Protein AF-A0A537JF56-F1 (afdb_monomer)

Structure (mmCIF, N/CA/C/O backbone):
data_AF-A0A537JF56-F1
#
_entry.id   AF-A0A537JF56-F1
#
loop_
_atom_site.group_PDB
_atom_site.id
_atom_site.type_symbol
_atom_site.label_atom_id
_atom_site.label_alt_id
_atom_site.label_comp_id
_atom_site.label_asym_id
_atom_site.label_entity_id
_atom_site.label_seq_id
_atom_site.pdbx_PDB_ins_code
_atom_site.Cartn_x
_atom_site.Cartn_y
_atom_site.Cartn_z
_atom_site.occupancy
_atom_site.B_iso_or_equiv
_atom_site.auth_seq_id
_atom_site.auth_comp_id
_atom_site.auth_asym_id
_atom_site.auth_atom_id
_atom_site.pdbx_PDB_model_num
ATOM 1 N N . MET A 1 1 ? -24.396 -13.157 -0.780 1.00 57.12 1 MET A N 1
ATOM 2 C CA . MET A 1 1 ? -23.615 -12.168 -0.008 1.00 57.12 1 MET A CA 1
ATOM 3 C C . MET A 1 1 ? -22.421 -11.775 -0.863 1.00 57.12 1 MET A C 1
ATOM 5 O O . MET A 1 1 ? -21.798 -12.678 -1.412 1.00 57.12 1 MET A O 1
ATOM 9 N N . GLY A 1 2 ? -22.178 -10.479 -1.082 1.00 81.38 2 GLY A N 1
ATOM 10 C CA . GLY A 1 2 ? -21.013 -10.022 -1.852 1.00 81.38 2 GLY A CA 1
ATOM 11 C C . GLY A 1 2 ? -19.710 -10.372 -1.130 1.00 81.38 2 GLY A C 1
ATOM 12 O O . GLY A 1 2 ? -19.702 -10.456 0.099 1.00 81.38 2 GLY A O 1
ATOM 13 N N . ARG A 1 3 ? -18.629 -10.609 -1.880 1.00 94.62 3 ARG A N 1
ATOM 14 C CA . ARG A 1 3 ? -17.296 -10.827 -1.294 1.00 94.62 3 ARG A CA 1
ATOM 15 C C . ARG A 1 3 ? -16.791 -9.531 -0.663 1.00 94.62 3 ARG A C 1
ATOM 17 O O . ARG A 1 3 ? -17.056 -8.452 -1.190 1.00 94.62 3 ARG A O 1
ATOM 24 N N . THR A 1 4 ? -16.065 -9.629 0.442 1.00 97.25 4 THR A N 1
ATOM 25 C CA . THR A 1 4 ? -15.392 -8.484 1.059 1.00 97.25 4 THR A CA 1
ATOM 26 C C . THR A 1 4 ? -13.939 -8.429 0.605 1.00 97.25 4 THR A C 1
ATOM 28 O O . THR A 1 4 ? -13.215 -9.415 0.729 1.00 97.25 4 THR A O 1
ATOM 31 N N . VAL A 1 5 ? -13.497 -7.261 0.142 1.00 97.25 5 VAL A N 1
ATOM 32 C CA . VAL A 1 5 ? -12.101 -6.997 -0.215 1.00 97.25 5 VAL A CA 1
ATOM 33 C C . VAL A 1 5 ? -11.523 -5.952 0.734 1.00 97.25 5 VAL A C 1
ATOM 35 O O . VAL A 1 5 ? -12.059 -4.855 0.873 1.00 97.25 5 VAL A O 1
ATOM 38 N N . GLY A 1 6 ? -10.429 -6.307 1.401 1.00 97.31 6 GLY A N 1
ATOM 39 C CA . GLY A 1 6 ? -9.656 -5.408 2.245 1.00 97.31 6 GLY A CA 1
ATOM 40 C C . GLY A 1 6 ? -8.604 -4.659 1.441 1.00 97.31 6 GLY A C 1
ATOM 41 O O . GLY A 1 6 ? -7.823 -5.277 0.729 1.00 97.31 6 GLY A O 1
ATOM 42 N N . LEU A 1 7 ? -8.544 -3.341 1.560 1.00 97.25 7 LEU A N 1
ATOM 43 C CA . LEU A 1 7 ? -7.547 -2.500 0.910 1.00 97.25 7 LEU A CA 1
ATOM 44 C C . LEU A 1 7 ? -6.591 -1.952 1.971 1.00 97.25 7 LEU A C 1
ATOM 46 O O . LEU A 1 7 ? -6.998 -1.200 2.858 1.00 97.25 7 LEU A O 1
ATOM 50 N N . VAL A 1 8 ? -5.318 -2.336 1.891 1.00 97.62 8 VAL A N 1
ATOM 51 C CA . VAL A 1 8 ? -4.289 -1.915 2.851 1.00 97.62 8 VAL A CA 1
ATOM 52 C C . VAL A 1 8 ? -3.381 -0.882 2.208 1.00 97.62 8 VAL A C 1
ATOM 54 O O . VAL A 1 8 ? -2.678 -1.192 1.253 1.00 97.62 8 VAL A O 1
ATOM 57 N N . THR A 1 9 ? -3.350 0.339 2.733 1.00 96.56 9 THR A N 1
ATOM 58 C CA . THR A 1 9 ? -2.426 1.388 2.272 1.00 96.56 9 THR A CA 1
ATOM 59 C C . THR A 1 9 ? -1.236 1.528 3.217 1.00 96.56 9 THR A C 1
ATOM 61 O O . THR A 1 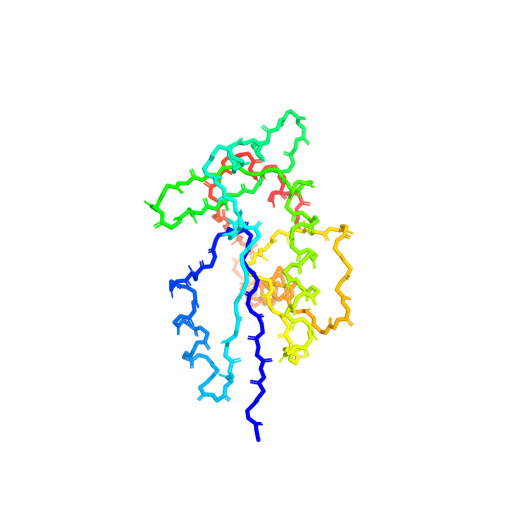9 ? -1.375 1.411 4.432 1.00 96.56 9 THR A O 1
ATOM 64 N N . ILE A 1 10 ? -0.050 1.818 2.669 1.00 96.44 10 ILE A N 1
ATOM 65 C CA . ILE A 1 10 ? 1.149 2.119 3.476 1.00 96.44 10 ILE A CA 1
ATOM 66 C C . ILE A 1 10 ? 1.076 3.493 4.159 1.00 96.44 10 ILE A C 1
ATOM 68 O O . ILE A 1 10 ? 1.912 3.813 4.997 1.00 96.44 10 ILE A O 1
ATOM 72 N N . GLY A 1 11 ? 0.104 4.316 3.755 1.00 96.50 11 GLY A N 1
ATOM 73 C CA . GLY A 1 11 ? -0.180 5.624 4.324 1.00 96.50 11 GLY A CA 1
ATOM 74 C C . GLY A 1 11 ? -1.392 5.601 5.248 1.00 96.50 11 GLY A C 1
ATOM 75 O O . GLY A 1 11 ? -1.582 4.682 6.039 1.00 96.50 11 GLY A O 1
ATOM 76 N N . GLN A 1 12 ? -2.229 6.626 5.109 1.00 97.44 12 GLN A N 1
ATOM 77 C CA . GLN A 1 12 ? -3.512 6.741 5.799 1.00 97.44 12 GLN A CA 1
ATOM 78 C C . GLN A 1 12 ? -4.650 6.324 4.862 1.00 97.44 12 GLN A C 1
ATOM 80 O O . GLN A 1 12 ? -4.602 6.620 3.666 1.00 97.44 12 GLN A O 1
ATOM 85 N N . SER A 1 13 ? -5.664 5.658 5.403 1.00 95.75 13 SER A N 1
ATOM 86 C CA . SER A 1 13 ? -6.962 5.426 4.774 1.00 95.75 13 SER A CA 1
ATOM 87 C C . SER A 1 13 ? -7.961 6.530 5.179 1.00 95.75 13 SER A C 1
ATOM 89 O O . SER A 1 13 ? -7.730 7.207 6.177 1.00 95.75 13 SER A O 1
ATOM 91 N N . PRO A 1 14 ? -9.050 6.781 4.435 1.00 92.75 14 PRO A N 1
ATOM 92 C CA . PRO A 1 14 ? -9.256 6.332 3.065 1.00 92.75 14 PRO A CA 1
ATOM 93 C C . PRO A 1 14 ? -8.237 6.966 2.101 1.00 92.75 14 PRO A C 1
ATOM 95 O O . PRO A 1 14 ? -7.690 8.038 2.365 1.00 92.75 14 PRO A O 1
ATOM 98 N N . ARG A 1 15 ? -8.010 6.308 0.958 1.00 90.12 15 ARG A N 1
ATOM 99 C CA . ARG A 1 15 ? -7.337 6.863 -0.230 1.00 90.12 15 ARG A CA 1
ATOM 100 C C . ARG A 1 15 ? -8.352 7.003 -1.371 1.00 90.12 15 ARG A C 1
ATOM 102 O O . ARG A 1 15 ? -8.431 6.084 -2.184 1.00 90.12 15 ARG A O 1
ATOM 109 N N . PRO A 1 16 ? -9.161 8.085 -1.403 1.00 89.50 16 PRO A N 1
ATOM 110 C CA . PRO A 1 16 ? -10.253 8.249 -2.372 1.00 89.50 16 PRO A CA 1
ATOM 111 C C . PRO A 1 16 ? -9.805 8.017 -3.814 1.00 89.50 16 PRO A C 1
ATOM 113 O O . PRO A 1 16 ? -10.432 7.247 -4.530 1.00 89.50 16 PRO A O 1
ATOM 116 N N . ASP A 1 17 ? -8.624 8.544 -4.154 1.00 87.81 17 ASP A N 1
ATOM 117 C CA . ASP A 1 17 ? -7.972 8.410 -5.460 1.00 87.81 17 ASP A CA 1
ATOM 118 C C . ASP A 1 17 ? -7.762 6.963 -5.926 1.00 87.81 17 ASP A C 1
ATOM 120 O O . ASP A 1 17 ? -7.631 6.719 -7.118 1.00 87.81 17 ASP A O 1
ATOM 124 N N . LEU A 1 18 ? -7.694 6.007 -4.999 1.00 89.62 18 LEU A N 1
ATOM 125 C CA . LEU A 1 18 ? -7.560 4.588 -5.318 1.00 89.62 18 LEU A CA 1
ATOM 126 C C . LEU A 1 18 ? -8.870 3.830 -5.111 1.00 89.62 18 LEU A C 1
ATOM 128 O O . LEU A 1 18 ? -9.162 2.919 -5.875 1.00 89.62 18 LEU A O 1
ATOM 132 N N . ILE A 1 19 ? -9.643 4.168 -4.077 1.00 91.00 19 ILE A N 1
ATOM 133 C CA . ILE A 1 19 ? -10.881 3.451 -3.741 1.00 91.00 19 ILE A CA 1
ATOM 134 C C . ILE A 1 19 ? -11.883 3.542 -4.885 1.00 91.00 19 ILE A C 1
ATOM 136 O O . ILE A 1 19 ? -12.455 2.518 -5.239 1.00 91.00 19 ILE A O 1
ATOM 140 N N . GLU A 1 20 ? -12.054 4.728 -5.472 1.00 93.31 20 GLU A N 1
ATOM 141 C CA . GLU A 1 20 ? -13.010 4.962 -6.561 1.00 93.31 20 GLU A CA 1
ATOM 142 C C . GLU A 1 20 ? -12.745 4.012 -7.746 1.00 93.31 20 GLU A C 1
ATOM 144 O O . GLU A 1 20 ? -13.665 3.388 -8.272 1.00 93.31 20 GLU A O 1
ATOM 149 N N . GLU A 1 21 ? -11.474 3.785 -8.093 1.00 94.31 21 GLU A N 1
ATOM 150 C CA . GLU A 1 21 ? -11.071 2.828 -9.133 1.00 94.31 21 GLU A CA 1
ATOM 151 C C . GLU A 1 21 ? -11.425 1.374 -8.766 1.00 94.31 21 GLU A C 1
ATOM 153 O O . GLU A 1 21 ? -11.876 0.599 -9.613 1.00 94.31 21 GLU A O 1
ATOM 158 N N . TYR A 1 22 ? -11.264 0.982 -7.496 1.00 94.19 22 TYR A N 1
ATOM 159 C CA . TYR A 1 22 ? -11.643 -0.361 -7.038 1.00 94.19 22 TYR A CA 1
ATOM 160 C C . TYR A 1 22 ? -13.159 -0.555 -6.961 1.00 94.19 22 TYR A C 1
ATOM 162 O O . TYR A 1 22 ? -13.630 -1.659 -7.230 1.00 94.19 22 TYR A O 1
ATOM 170 N N . GLU A 1 23 ? -13.925 0.481 -6.617 1.00 94.56 23 GLU A N 1
ATOM 171 C CA . GLU A 1 23 ? -15.392 0.437 -6.630 1.00 94.56 23 GLU A CA 1
ATOM 172 C C . GLU A 1 23 ? -15.917 0.208 -8.051 1.00 94.56 23 GLU A C 1
ATOM 174 O O . GLU A 1 23 ? -16.781 -0.646 -8.260 1.00 94.56 23 GLU A O 1
ATOM 179 N N . LEU A 1 24 ? -15.333 0.901 -9.036 1.00 95.19 24 LEU A N 1
ATOM 180 C CA . LEU A 1 24 ? -15.645 0.714 -10.454 1.00 95.19 24 LEU A CA 1
ATOM 181 C C . LEU A 1 24 ? -15.249 -0.680 -10.956 1.00 95.19 24 LEU A C 1
ATOM 183 O O . LEU A 1 24 ? -16.012 -1.318 -11.684 1.00 95.19 24 LEU A O 1
ATOM 187 N N . ALA A 1 25 ? -14.072 -1.173 -10.564 1.00 94.25 25 ALA A N 1
ATOM 188 C CA . ALA A 1 25 ? -13.577 -2.481 -10.987 1.00 94.25 25 ALA A CA 1
ATOM 189 C C . ALA A 1 25 ? -14.307 -3.661 -10.315 1.00 94.25 25 ALA A C 1
ATOM 191 O O . ALA A 1 25 ? -14.328 -4.764 -10.866 1.00 94.25 25 ALA A O 1
ATOM 192 N N . LEU A 1 26 ? -14.894 -3.458 -9.129 1.00 93.88 26 LEU A N 1
ATOM 193 C CA . LEU A 1 26 ? -15.505 -4.506 -8.303 1.00 93.88 26 LEU A CA 1
ATOM 194 C C . LEU A 1 26 ? -16.938 -4.136 -7.848 1.00 93.88 26 LEU A C 1
ATOM 196 O O . LEU A 1 26 ? -17.209 -4.140 -6.644 1.00 93.88 26 LEU A O 1
ATOM 200 N N . PRO A 1 27 ? -17.903 -3.916 -8.766 1.00 91.25 27 PRO A N 1
ATOM 201 C CA . PRO A 1 27 ? -19.217 -3.307 -8.478 1.00 91.25 27 PRO A CA 1
ATOM 202 C C . PRO A 1 27 ? -20.183 -4.140 -7.603 1.00 91.25 27 PRO A C 1
ATOM 204 O O . PRO A 1 27 ? -21.348 -3.788 -7.438 1.00 91.25 27 PRO A O 1
ATOM 207 N N . GLY A 1 28 ? -19.732 -5.256 -7.028 1.00 91.56 28 GLY A N 1
ATOM 208 C CA . GLY A 1 28 ? -20.494 -6.081 -6.083 1.00 91.56 28 GLY A CA 1
ATOM 209 C C . GLY A 1 28 ? -19.689 -6.527 -4.861 1.00 91.56 28 GLY A C 1
ATOM 210 O O . GLY A 1 28 ? -20.172 -7.350 -4.076 1.00 91.56 28 GLY A O 1
ATOM 211 N N . ALA A 1 29 ? -18.458 -6.032 -4.712 1.00 95.38 29 ALA A N 1
ATOM 212 C CA . ALA A 1 29 ? -17.625 -6.305 -3.554 1.00 95.38 29 ALA A CA 1
ATOM 213 C C . ALA A 1 29 ? -17.857 -5.249 -2.470 1.00 95.38 29 ALA A C 1
ATOM 215 O O . ALA A 1 29 ? -17.981 -4.059 -2.749 1.00 95.38 29 ALA A O 1
ATOM 216 N N . ARG A 1 30 ? -17.864 -5.678 -1.208 1.00 96.19 30 ARG A N 1
ATOM 217 C CA . ARG A 1 30 ? -17.788 -4.754 -0.076 1.00 96.19 30 ARG A CA 1
ATOM 218 C C . ARG A 1 30 ? -16.326 -4.386 0.140 1.00 96.19 30 ARG A C 1
ATOM 220 O O . ARG A 1 30 ? -15.528 -5.264 0.463 1.00 96.19 30 ARG A O 1
ATOM 227 N N . LEU A 1 31 ? -15.979 -3.114 -0.004 1.00 95.69 31 LEU A N 1
ATOM 228 C CA . LEU A 1 31 ? -14.618 -2.646 0.247 1.00 95.69 31 LEU A CA 1
ATOM 229 C C . LEU A 1 31 ? -14.467 -2.216 1.709 1.00 95.69 31 LEU A C 1
ATOM 231 O O . LEU A 1 31 ? -15.269 -1.445 2.233 1.00 95.69 31 LEU A O 1
ATOM 235 N N . VAL A 1 32 ? -13.433 -2.723 2.374 1.00 96.31 32 VAL A N 1
ATOM 236 C CA . VAL A 1 32 ? -12.995 -2.280 3.708 1.00 96.31 32 VAL A CA 1
ATOM 237 C C . VAL A 1 32 ? -11.542 -1.852 3.637 1.00 96.31 32 VAL A C 1
ATOM 239 O O . VAL A 1 32 ? -10.811 -2.306 2.763 1.00 96.31 32 VAL A O 1
ATOM 242 N N . GLN A 1 33 ? -11.110 -0.956 4.519 1.00 96.25 33 GLN A N 1
ATOM 243 C CA . GLN A 1 33 ? -9.816 -0.299 4.370 1.00 96.25 33 GLN A CA 1
ATOM 244 C C . GLN A 1 33 ? -9.086 -0.180 5.698 1.00 96.25 33 GLN A C 1
ATOM 246 O O . GLN A 1 33 ? -9.718 -0.034 6.742 1.00 96.25 33 GLN A O 1
ATOM 251 N N . ALA A 1 34 ? -7.759 -0.211 5.632 1.00 97.75 34 ALA A N 1
ATOM 252 C CA . ALA A 1 34 ? -6.887 0.137 6.742 1.00 97.75 34 ALA A CA 1
ATOM 253 C C . ALA A 1 34 ? -5.589 0.758 6.214 1.00 97.75 34 ALA A C 1
ATOM 255 O O . ALA A 1 34 ? -5.017 0.302 5.220 1.00 97.75 34 ALA A O 1
ATOM 256 N N . GLY A 1 35 ? -5.125 1.811 6.873 1.00 97.88 35 GLY A N 1
ATOM 257 C CA . GLY A 1 35 ? -3.859 2.471 6.600 1.00 97.88 35 GLY A CA 1
ATOM 258 C C . GLY A 1 35 ? -2.850 2.224 7.708 1.00 97.88 35 GLY A C 1
ATOM 259 O O . GLY A 1 35 ? -3.172 2.331 8.889 1.00 97.88 35 GLY A O 1
ATOM 260 N N . ALA A 1 36 ? -1.605 1.955 7.324 1.00 98.31 36 ALA A N 1
ATOM 261 C CA . ALA A 1 36 ? -0.500 1.739 8.256 1.00 98.31 36 ALA A CA 1
ATOM 262 C C . ALA A 1 36 ? -0.215 2.948 9.176 1.00 98.31 36 ALA A C 1
ATOM 264 O O . ALA A 1 36 ? 0.483 2.795 10.178 1.00 98.31 36 ALA A O 1
ATOM 265 N N . LEU A 1 37 ? -0.725 4.138 8.831 1.00 98.44 37 LEU A N 1
ATOM 266 C CA . LEU A 1 37 ? -0.550 5.390 9.575 1.00 98.44 37 LEU A CA 1
ATOM 267 C C . LEU A 1 37 ? -1.863 5.941 10.167 1.00 98.44 37 LEU A C 1
ATOM 269 O O . LEU A 1 37 ? -1.904 7.108 10.558 1.00 98.44 37 LEU A O 1
ATOM 273 N N . ASP A 1 38 ? -2.954 5.169 10.159 1.00 97.94 38 ASP A N 1
ATOM 274 C CA . ASP A 1 38 ? -4.281 5.666 10.562 1.00 97.94 38 ASP A CA 1
ATOM 275 C C . ASP A 1 38 ? -4.376 6.061 12.035 1.00 97.94 38 ASP A C 1
ATOM 277 O O . ASP A 1 38 ? -5.145 6.961 12.375 1.00 97.94 38 ASP A O 1
ATOM 281 N N . ASP A 1 39 ? -3.602 5.394 12.886 1.00 97.25 39 ASP A N 1
ATOM 282 C CA . ASP A 1 39 ? -3.586 5.554 14.337 1.00 97.25 39 ASP A CA 1
ATOM 283 C C . ASP A 1 39 ? -2.510 6.530 14.832 1.00 97.25 39 ASP A C 1
ATOM 285 O O . ASP A 1 39 ? -2.347 6.694 16.039 1.00 97.25 39 ASP A O 1
ATOM 289 N N . LEU A 1 40 ? -1.783 7.186 13.922 1.00 98.00 40 LEU A N 1
ATOM 290 C CA . LEU A 1 40 ? -0.635 8.017 14.268 1.00 98.00 40 LEU A CA 1
ATOM 291 C C . LEU A 1 40 ? -0.910 9.509 14.184 1.00 98.00 40 LEU A C 1
ATOM 293 O O . LEU A 1 40 ? -1.502 10.023 13.230 1.00 98.00 40 LEU A O 1
ATOM 297 N N . SER A 1 41 ? -0.353 10.217 15.158 1.00 96.75 41 SER A N 1
ATOM 298 C CA . SER A 1 41 ? -0.143 11.652 15.091 1.00 96.75 41 SER A CA 1
ATOM 299 C C . SER A 1 41 ? 0.933 12.011 14.068 1.00 96.75 41 SER A C 1
ATOM 301 O O . SER A 1 41 ? 1.772 11.210 13.653 1.00 96.75 41 SER A O 1
ATOM 303 N N . GLU A 1 42 ? 0.951 13.282 13.690 1.00 94.69 42 GLU A N 1
ATOM 304 C CA . GLU A 1 42 ? 1.951 13.825 12.781 1.00 94.69 42 GLU A CA 1
ATOM 305 C C . GLU A 1 42 ? 3.392 13.646 13.289 1.00 94.69 42 GLU A C 1
ATOM 307 O O . GLU A 1 42 ? 4.272 13.274 12.514 1.00 94.69 42 GLU A O 1
ATOM 312 N N . ALA A 1 43 ? 3.629 13.860 14.586 1.00 96.69 43 ALA A N 1
ATOM 313 C CA . ALA A 1 43 ? 4.948 13.686 15.188 1.00 96.69 43 ALA A CA 1
ATOM 314 C C . ALA A 1 43 ? 5.410 12.220 15.139 1.00 96.69 43 ALA A C 1
ATOM 316 O O . ALA A 1 43 ? 6.571 11.948 14.832 1.00 96.69 43 ALA A O 1
ATOM 317 N N . GLU A 1 44 ? 4.499 11.273 15.376 1.00 98.19 44 GLU A N 1
ATOM 318 C CA . GLU A 1 44 ? 4.796 9.841 15.279 1.00 98.19 44 GLU A CA 1
ATOM 319 C C . GLU A 1 44 ? 5.096 9.418 13.842 1.00 98.19 44 GLU A C 1
ATOM 321 O O . GLU A 1 44 ? 6.011 8.630 13.631 1.00 98.19 44 GLU A O 1
ATOM 326 N N . ILE A 1 45 ? 4.387 9.971 12.851 1.00 98.19 45 ILE A N 1
ATOM 327 C CA . ILE A 1 45 ? 4.672 9.727 11.429 1.00 98.19 45 ILE A CA 1
ATOM 328 C C . ILE A 1 45 ? 6.068 10.237 11.060 1.00 98.19 45 ILE A C 1
ATOM 330 O O . ILE A 1 45 ? 6.817 9.531 10.386 1.00 98.19 45 ILE A O 1
ATOM 334 N N . LEU A 1 46 ? 6.441 11.441 11.509 1.00 96.00 46 LEU A N 1
ATOM 335 C CA . LEU A 1 46 ? 7.771 12.005 11.254 1.00 96.00 46 LEU A CA 1
ATOM 336 C C . LEU A 1 46 ? 8.887 11.159 11.879 1.00 96.00 46 LEU A C 1
ATOM 338 O O . LEU A 1 46 ? 9.966 11.046 11.300 1.00 96.00 46 LEU A O 1
ATOM 342 N N . ALA A 1 47 ? 8.620 10.506 13.011 1.00 97.62 47 ALA A N 1
ATOM 343 C CA . ALA A 1 47 ? 9.559 9.579 13.635 1.00 97.62 47 ALA A CA 1
ATOM 344 C C . ALA A 1 47 ? 9.790 8.288 12.819 1.00 97.62 47 ALA A C 1
ATOM 346 O O . ALA A 1 47 ? 10.736 7.558 13.103 1.00 97.62 47 ALA A O 1
ATOM 347 N N . LEU A 1 48 ? 8.971 8.006 11.795 1.00 98.06 48 LEU A N 1
ATOM 348 C CA . LEU A 1 48 ? 9.149 6.861 10.887 1.00 98.06 48 LEU A CA 1
ATOM 349 C C . LEU A 1 48 ? 10.041 7.179 9.676 1.00 98.06 48 LEU A C 1
ATOM 351 O O . LEU A 1 48 ? 10.156 6.349 8.766 1.00 98.06 48 LEU A O 1
ATOM 355 N N . ALA A 1 49 ? 10.638 8.373 9.632 1.00 97.06 49 ALA A N 1
ATOM 356 C CA . ALA A 1 49 ? 11.503 8.800 8.542 1.00 97.06 49 ALA A CA 1
ATOM 357 C C . ALA A 1 49 ? 12.694 7.837 8.327 1.00 97.06 49 ALA A C 1
ATOM 359 O O . ALA A 1 49 ? 13.213 7.251 9.283 1.00 97.06 49 ALA A O 1
ATOM 360 N N . PRO A 1 50 ? 13.148 7.657 7.074 1.00 96.69 50 PRO A N 1
ATOM 361 C CA . PRO A 1 50 ? 14.309 6.828 6.771 1.00 96.69 50 PRO A CA 1
ATOM 362 C C . PRO A 1 50 ? 15.601 7.443 7.323 1.00 96.69 50 PRO A C 1
ATOM 364 O O . PRO A 1 50 ? 15.823 8.650 7.239 1.00 96.69 50 PRO A O 1
ATOM 367 N N . GLY A 1 51 ? 16.465 6.585 7.856 1.00 95.19 51 GLY A N 1
ATOM 368 C CA . GLY A 1 51 ? 17.864 6.856 8.153 1.00 95.19 51 GLY A CA 1
ATOM 369 C C . GLY A 1 51 ? 18.789 6.327 7.051 1.00 95.19 51 GLY A C 1
ATOM 370 O O . GLY A 1 51 ? 18.361 5.936 5.963 1.00 95.19 51 GLY A O 1
ATOM 371 N N . ALA A 1 52 ? 20.093 6.332 7.327 1.00 92.00 52 ALA A N 1
ATOM 372 C CA . ALA A 1 52 ? 21.096 5.847 6.384 1.00 92.00 52 ALA A CA 1
ATOM 373 C C . ALA A 1 52 ? 20.957 4.333 6.139 1.00 92.00 52 ALA A C 1
ATOM 375 O O . ALA A 1 52 ? 20.920 3.550 7.085 1.00 92.00 52 ALA A O 1
ATOM 376 N N . GLY A 1 53 ? 20.929 3.936 4.864 1.00 89.62 53 GLY A N 1
ATOM 377 C CA . GLY A 1 53 ? 20.826 2.532 4.444 1.00 89.62 53 GLY A CA 1
ATOM 378 C C . GLY A 1 53 ? 19.399 1.984 4.380 1.00 89.62 53 GLY A C 1
ATOM 379 O O . GLY A 1 53 ? 19.218 0.813 4.061 1.00 89.62 53 GLY A O 1
ATOM 380 N N . ASP A 1 54 ? 18.393 2.811 4.658 1.00 93.38 54 ASP A N 1
ATOM 381 C CA . ASP A 1 54 ? 17.010 2.362 4.654 1.00 93.38 54 ASP A CA 1
ATOM 382 C C . ASP A 1 54 ? 16.353 2.363 3.285 1.00 93.38 54 ASP A C 1
ATOM 384 O O . ASP A 1 54 ? 16.503 3.284 2.482 1.00 93.38 54 ASP A O 1
ATOM 388 N N . ASP A 1 55 ? 15.498 1.365 3.090 1.00 91.88 55 ASP A N 1
ATOM 389 C CA . ASP A 1 55 ? 14.543 1.332 1.997 1.00 91.88 55 ASP A CA 1
ATOM 390 C C . ASP A 1 55 ? 13.487 2.435 2.165 1.00 91.88 55 ASP A C 1
ATOM 392 O O . ASP A 1 55 ? 12.604 2.351 3.031 1.00 91.88 55 ASP A O 1
ATOM 396 N N . VAL A 1 56 ? 13.564 3.449 1.301 1.00 93.88 56 VAL A N 1
ATOM 397 C CA . VAL A 1 56 ? 12.651 4.596 1.295 1.00 93.88 56 VAL A CA 1
ATOM 398 C C . VAL A 1 56 ? 11.337 4.246 0.599 1.00 93.88 56 VAL A C 1
ATOM 400 O O . VAL A 1 56 ? 11.301 3.840 -0.567 1.00 93.88 56 VAL A O 1
ATOM 403 N N . LEU A 1 57 ? 10.234 4.470 1.305 1.00 94.75 57 LEU A N 1
ATOM 404 C CA . LEU A 1 57 ? 8.879 4.466 0.771 1.00 94.75 57 LEU A CA 1
ATOM 405 C C . LEU A 1 57 ? 8.300 5.874 0.863 1.00 94.75 57 LEU A C 1
ATOM 407 O O . LEU A 1 57 ? 8.570 6.602 1.815 1.00 94.75 57 LEU A O 1
ATOM 411 N N . VAL A 1 58 ? 7.488 6.246 -0.121 1.00 94.38 58 VAL A N 1
ATOM 412 C CA . VAL A 1 58 ? 6.834 7.554 -0.164 1.00 94.38 58 VAL A CA 1
ATOM 413 C C . VAL A 1 58 ? 5.333 7.365 -0.085 1.00 94.38 58 VAL A C 1
ATOM 415 O O . VAL A 1 58 ? 4.768 6.486 -0.738 1.00 94.38 58 VAL A O 1
ATOM 418 N N . SER A 1 59 ? 4.688 8.184 0.737 1.00 93.56 59 SER A N 1
ATOM 419 C CA . SER A 1 59 ? 3.237 8.230 0.844 1.00 93.56 59 SER A CA 1
ATOM 420 C C . SER A 1 59 ? 2.753 9.670 0.94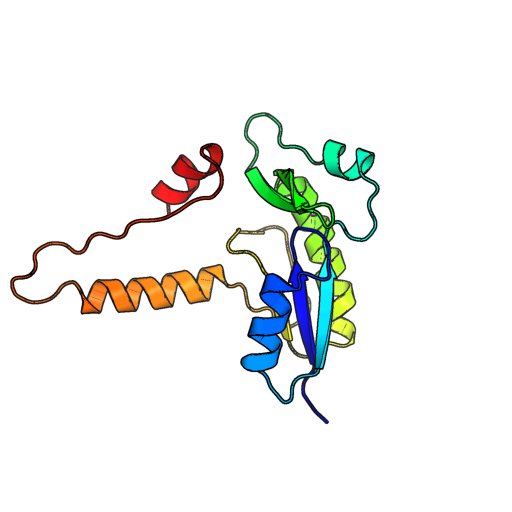8 1.00 93.56 59 SER A C 1
ATOM 422 O O . SER A 1 59 ? 3.482 10.569 1.356 1.00 93.56 59 SER A O 1
ATOM 424 N N . ARG A 1 60 ? 1.481 9.876 0.620 1.00 92.81 60 ARG A N 1
ATOM 425 C CA . ARG A 1 60 ? 0.771 11.142 0.786 1.00 92.81 60 ARG A CA 1
ATOM 426 C C . ARG A 1 60 ? -0.180 11.035 1.976 1.00 92.81 60 ARG A C 1
ATOM 428 O O . ARG A 1 60 ? -0.952 10.077 2.051 1.00 92.81 60 ARG A O 1
ATOM 435 N N . LEU A 1 61 ? -0.093 11.977 2.911 1.00 94.12 61 LEU A N 1
ATOM 436 C CA . LEU A 1 61 ? -1.000 12.086 4.057 1.00 94.12 61 LEU A 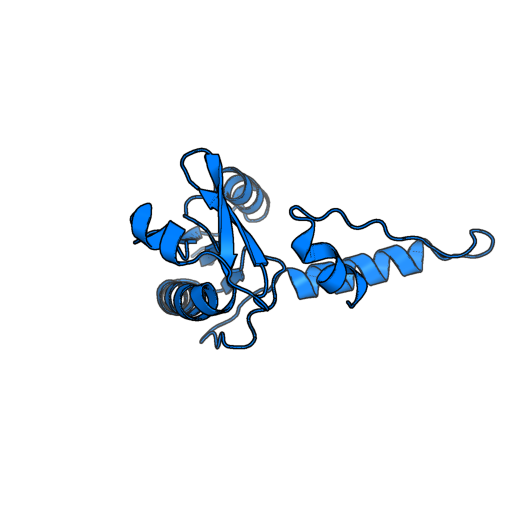CA 1
ATOM 437 C C . LEU A 1 61 ? -2.367 12.629 3.628 1.00 94.12 61 LEU A C 1
ATOM 439 O O . LEU A 1 61 ? -2.497 13.209 2.549 1.00 94.12 61 LEU A O 1
ATOM 443 N N . ARG A 1 62 ? -3.375 12.528 4.505 1.00 91.75 62 ARG A N 1
ATOM 444 C CA . ARG A 1 62 ? -4.705 13.133 4.274 1.00 91.75 62 ARG A CA 1
ATOM 445 C C . ARG A 1 62 ? -4.637 14.650 4.055 1.00 91.75 62 ARG A C 1
ATOM 447 O O . ARG A 1 62 ? -5.465 15.204 3.345 1.00 91.75 62 ARG A O 1
ATOM 454 N N . THR A 1 63 ? -3.626 15.311 4.619 1.00 91.62 63 THR A N 1
ATOM 455 C CA . THR A 1 63 ? -3.357 16.745 4.420 1.00 91.62 63 THR A CA 1
ATOM 456 C C . THR A 1 63 ? -2.807 17.076 3.029 1.00 91.62 63 THR A C 1
ATOM 458 O O . THR A 1 63 ? -2.585 18.242 2.722 1.00 91.62 63 THR A O 1
ATOM 461 N N . GLY A 1 64 ? -2.527 16.069 2.196 1.00 90.69 64 GLY A N 1
ATOM 462 C CA . GLY A 1 64 ? -1.872 16.221 0.898 1.00 90.69 64 GLY A CA 1
ATOM 463 C C . GLY A 1 64 ? -0.347 16.294 0.978 1.00 90.69 64 GLY A C 1
ATOM 464 O O . GLY A 1 64 ? 0.315 16.177 -0.051 1.00 90.69 64 GLY A O 1
ATOM 465 N N . ARG A 1 65 ? 0.229 16.428 2.180 1.00 92.88 65 ARG A N 1
ATOM 466 C CA . ARG A 1 65 ? 1.681 16.462 2.361 1.00 92.88 65 ARG A CA 1
ATOM 467 C C . ARG A 1 65 ? 2.304 15.099 2.074 1.00 92.88 65 ARG A C 1
ATOM 469 O O . ARG A 1 65 ? 1.819 14.068 2.543 1.00 92.88 65 ARG A O 1
ATOM 476 N N . GLU A 1 66 ? 3.412 15.118 1.349 1.00 94.38 66 GLU A N 1
ATOM 477 C CA . GLU A 1 66 ? 4.249 13.947 1.129 1.00 94.38 66 GLU A CA 1
ATOM 478 C C . GLU A 1 66 ? 5.113 13.634 2.360 1.00 94.38 66 GLU A C 1
ATOM 480 O O . GLU A 1 66 ? 5.637 14.531 3.022 1.00 94.38 66 GLU A O 1
ATOM 485 N N . VAL A 1 67 ? 5.257 12.348 2.673 1.00 95.88 67 VAL A N 1
ATOM 486 C CA . VAL A 1 67 ? 6.150 11.841 3.716 1.00 95.88 67 VAL A CA 1
ATOM 487 C C . VAL A 1 67 ? 6.990 10.690 3.189 1.00 95.88 67 VAL A C 1
ATOM 489 O O . VAL A 1 67 ? 6.527 9.860 2.403 1.00 95.88 67 VAL A O 1
ATOM 492 N N . ARG A 1 68 ? 8.228 10.628 3.678 1.00 96.62 68 ARG A N 1
ATOM 493 C CA . ARG A 1 68 ? 9.176 9.546 3.418 1.00 96.62 68 ARG A CA 1
ATOM 494 C C . ARG A 1 68 ? 9.231 8.657 4.650 1.00 96.62 68 ARG A C 1
ATOM 496 O O . ARG A 1 68 ? 9.333 9.159 5.765 1.00 96.62 68 ARG A O 1
ATOM 503 N N . LEU A 1 69 ? 9.146 7.353 4.445 1.00 97.19 69 LEU A N 1
ATOM 504 C CA . LEU A 1 69 ? 8.961 6.353 5.490 1.00 97.19 69 LEU A CA 1
ATOM 505 C C . LEU A 1 69 ? 9.962 5.224 5.278 1.00 97.19 69 LEU A C 1
ATOM 507 O O . LEU A 1 69 ? 10.162 4.772 4.149 1.00 97.19 69 LEU A O 1
ATOM 511 N N . ALA A 1 70 ? 10.569 4.738 6.353 1.00 96.62 70 ALA A N 1
ATOM 512 C CA . ALA A 1 70 ? 11.440 3.576 6.267 1.00 96.62 70 ALA A CA 1
ATOM 513 C C . ALA A 1 70 ? 10.620 2.278 6.239 1.00 96.62 70 ALA A C 1
ATOM 515 O O . ALA A 1 70 ? 9.760 2.063 7.100 1.00 96.62 70 ALA A O 1
ATOM 516 N N . ARG A 1 71 ? 10.925 1.363 5.309 1.00 96.06 71 ARG A N 1
ATOM 517 C CA . ARG A 1 71 ? 10.223 0.068 5.190 1.00 96.06 71 ARG A CA 1
ATOM 518 C C . ARG A 1 71 ? 10.134 -0.693 6.514 1.00 96.06 71 ARG A C 1
ATOM 520 O O . ARG A 1 71 ? 9.049 -1.156 6.859 1.00 96.06 71 ARG A O 1
ATOM 527 N N . ARG A 1 72 ? 11.231 -0.764 7.280 1.00 96.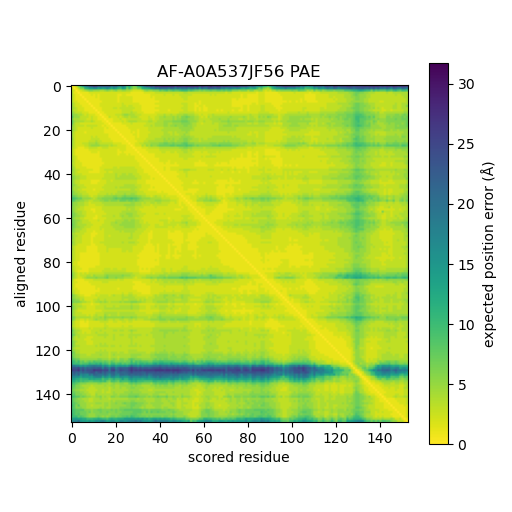69 72 ARG A N 1
ATOM 528 C CA . ARG A 1 72 ? 11.289 -1.492 8.565 1.00 96.69 72 ARG A CA 1
ATOM 529 C C . ARG A 1 72 ? 10.243 -1.018 9.580 1.00 96.69 72 ARG A C 1
ATOM 531 O O . ARG A 1 72 ? 9.799 -1.795 10.416 1.00 96.69 72 ARG A O 1
ATOM 538 N N . HIS A 1 73 ? 9.844 0.253 9.513 1.00 97.56 73 HIS A N 1
ATOM 539 C CA . HIS A 1 73 ? 8.817 0.819 10.385 1.00 97.56 73 HIS A CA 1
ATOM 540 C C . HIS A 1 73 ? 7.398 0.525 9.888 1.00 97.56 73 HIS A C 1
ATOM 542 O O . HIS A 1 73 ? 6.466 0.489 10.689 1.00 97.56 73 HIS A O 1
ATOM 548 N N . LEU A 1 74 ? 7.231 0.298 8.583 1.00 97.69 74 LEU A N 1
ATOM 549 C CA . LEU A 1 74 ? 5.941 0.016 7.962 1.00 97.69 74 LEU A CA 1
ATOM 550 C C . LEU A 1 74 ? 5.566 -1.464 7.987 1.00 97.69 74 LEU A C 1
ATOM 552 O O . LEU A 1 74 ? 4.390 -1.764 8.147 1.00 97.69 74 LEU A O 1
ATOM 556 N N . GLU A 1 75 ? 6.515 -2.392 7.877 1.00 97.75 75 GLU A N 1
ATOM 557 C CA . GLU A 1 75 ? 6.230 -3.836 7.910 1.00 97.75 75 GLU A CA 1
ATOM 558 C C . GLU A 1 75 ? 5.361 -4.295 9.098 1.00 97.75 75 GLU A C 1
ATOM 560 O O . GLU A 1 75 ? 4.326 -4.921 8.849 1.00 97.75 75 GLU A O 1
ATOM 565 N N . PRO A 1 76 ? 5.678 -3.965 10.370 1.00 98.00 76 PRO A N 1
ATOM 566 C CA . PRO A 1 76 ? 4.824 -4.360 11.494 1.00 98.00 76 PRO A CA 1
ATOM 567 C C . PRO A 1 76 ? 3.434 -3.707 11.440 1.00 98.00 76 PRO A C 1
ATOM 569 O O . PRO A 1 76 ? 2.446 -4.298 11.872 1.00 98.00 76 PRO A O 1
ATOM 572 N N . ARG A 1 77 ? 3.332 -2.504 10.868 1.00 98.38 77 ARG A N 1
ATOM 573 C CA . ARG A 1 77 ? 2.067 -1.769 10.735 1.00 98.38 77 ARG A CA 1
ATOM 574 C C . ARG A 1 77 ? 1.182 -2.377 9.651 1.00 98.38 77 ARG A C 1
ATOM 576 O O . ARG A 1 77 ? 0.006 -2.622 9.885 1.00 98.38 77 ARG A O 1
ATOM 583 N N . ILE A 1 78 ? 1.768 -2.718 8.506 1.00 98.19 78 ILE A N 1
ATOM 584 C CA . ILE A 1 78 ? 1.096 -3.430 7.413 1.00 98.19 78 ILE A CA 1
ATOM 585 C C . ILE A 1 78 ? 0.610 -4.801 7.892 1.00 98.19 78 ILE A C 1
ATOM 587 O O . ILE A 1 78 ? -0.521 -5.178 7.591 1.00 98.19 78 ILE A O 1
ATOM 591 N N . GLN A 1 79 ? 1.426 -5.526 8.666 1.00 98.31 79 GLN A N 1
ATOM 592 C CA . GLN A 1 79 ? 1.012 -6.783 9.291 1.00 98.31 79 GLN A CA 1
ATOM 593 C C . GLN A 1 79 ? -0.234 -6.585 10.162 1.00 98.31 79 GLN A C 1
ATOM 595 O O . GLN A 1 79 ? -1.194 -7.335 10.013 1.00 98.31 79 GLN A O 1
ATOM 600 N N . SER A 1 80 ? -0.245 -5.554 11.013 1.00 97.88 80 SER A N 1
ATOM 601 C CA . SER A 1 80 ? -1.400 -5.228 11.860 1.00 97.88 80 SER A CA 1
ATOM 602 C C . SER A 1 80 ? -2.661 -4.947 11.034 1.00 97.88 80 SER A C 1
ATOM 604 O O . SER A 1 80 ? -3.715 -5.523 11.305 1.00 97.88 80 SER A O 1
ATOM 606 N N . CYS A 1 81 ? -2.553 -4.143 9.968 1.00 98.19 81 CYS A N 1
ATOM 607 C CA . CYS A 1 81 ? -3.675 -3.872 9.065 1.00 98.19 81 CYS A CA 1
ATOM 608 C C . CYS A 1 81 ? -4.206 -5.155 8.408 1.00 98.19 81 CYS A C 1
ATOM 610 O O . CYS A 1 81 ? -5.415 -5.367 8.339 1.00 98.19 81 CYS A O 1
ATOM 612 N N . LEU A 1 82 ? -3.316 -6.032 7.938 1.00 97.94 82 LEU A N 1
ATOM 613 C CA . LEU A 1 82 ? -3.706 -7.304 7.328 1.00 97.94 82 LEU A CA 1
ATOM 614 C C . LEU A 1 82 ? -4.357 -8.246 8.343 1.00 97.94 82 LEU A C 1
ATOM 616 O O . LEU A 1 82 ? -5.386 -8.843 8.039 1.00 97.94 82 LEU A O 1
ATOM 620 N N . ASP A 1 83 ? -3.807 -8.356 9.552 1.00 96.81 83 ASP A N 1
ATOM 621 C CA . ASP A 1 83 ? -4.382 -9.169 10.626 1.00 96.81 83 ASP A CA 1
ATOM 622 C C . ASP A 1 83 ? -5.768 -8.652 11.039 1.00 96.81 83 ASP A C 1
ATOM 624 O O . ASP A 1 83 ? -6.675 -9.454 11.275 1.00 96.81 83 ASP A O 1
ATOM 628 N N . GLN A 1 84 ? -5.958 -7.330 11.079 1.00 95.62 84 GLN A N 1
ATOM 629 C CA . GLN A 1 84 ? -7.256 -6.703 11.321 1.00 95.62 84 GLN A CA 1
ATOM 630 C C . GLN A 1 84 ? -8.259 -7.063 10.221 1.00 95.62 84 GLN A C 1
ATOM 632 O O . GLN A 1 84 ? -9.330 -7.588 10.525 1.00 95.62 84 GLN A O 1
ATOM 637 N N . LEU A 1 85 ? -7.920 -6.805 8.953 1.00 96.50 85 LEU A N 1
ATOM 638 C CA . LEU A 1 85 ? -8.848 -7.004 7.837 1.00 96.50 85 LEU A CA 1
ATOM 639 C C . LEU A 1 85 ? -9.105 -8.485 7.534 1.00 96.50 85 LEU A C 1
ATOM 641 O O . LEU A 1 85 ? -10.197 -8.823 7.089 1.00 96.50 85 LEU A O 1
ATOM 645 N N . SER A 1 86 ? -8.158 -9.381 7.828 1.00 93.62 86 SER A N 1
ATOM 646 C CA . SER A 1 86 ? -8.292 -10.825 7.567 1.00 93.62 86 SER A CA 1
ATOM 647 C C . SER A 1 86 ? -9.454 -11.502 8.299 1.00 93.62 86 SER A C 1
ATOM 649 O O . SER A 1 86 ? -9.834 -12.612 7.936 1.00 93.62 86 SER A O 1
ATOM 651 N N . ARG A 1 87 ? -10.023 -10.854 9.324 1.00 90.94 87 ARG A N 1
ATOM 652 C CA . ARG A 1 87 ? -11.191 -11.365 10.055 1.00 90.94 87 ARG A CA 1
ATOM 653 C C . ARG A 1 87 ? -12.477 -11.259 9.237 1.00 90.94 87 ARG A C 1
ATOM 655 O O . ARG A 1 87 ? -13.327 -12.134 9.347 1.00 90.94 87 ARG A O 1
ATOM 662 N N . ASP A 1 88 ? -12.578 -10.218 8.411 1.00 89.81 88 ASP A N 1
ATOM 663 C CA . ASP A 1 88 ? -13.817 -9.839 7.725 1.00 89.81 88 ASP A CA 1
ATOM 664 C C . ASP A 1 88 ? -13.681 -9.799 6.193 1.00 89.81 88 ASP A C 1
ATOM 666 O O . ASP A 1 88 ? -14.693 -9.701 5.495 1.00 89.81 88 ASP A O 1
ATOM 670 N N . ALA A 1 89 ? -12.452 -9.826 5.663 1.00 96.81 89 ALA A N 1
ATOM 671 C CA . ALA A 1 89 ? -12.150 -9.778 4.236 1.00 96.81 89 ALA A CA 1
ATOM 672 C C . ALA A 1 89 ? -11.808 -11.164 3.673 1.00 96.81 89 ALA A C 1
ATOM 674 O O . ALA A 1 89 ? -10.956 -11.874 4.201 1.00 96.81 89 ALA A O 1
ATOM 675 N N . ASP A 1 90 ? -12.416 -11.506 2.534 1.00 96.81 90 ASP A N 1
ATOM 676 C CA . ASP A 1 90 ? -12.118 -12.731 1.783 1.00 96.81 90 ASP A CA 1
ATOM 677 C C . ASP A 1 90 ? -10.757 -12.652 1.064 1.00 96.81 90 ASP A C 1
ATOM 679 O O . ASP A 1 90 ? -10.128 -13.668 0.768 1.00 96.81 90 ASP A O 1
ATOM 683 N N . LEU A 1 91 ? -10.323 -11.429 0.748 1.00 96.50 91 LEU A N 1
ATOM 684 C CA . LEU A 1 91 ? -9.072 -11.095 0.073 1.00 96.50 91 LEU A CA 1
ATOM 685 C C . LEU A 1 91 ? -8.600 -9.734 0.575 1.00 96.50 91 LEU A C 1
ATOM 687 O O . LEU A 1 91 ? -9.391 -8.794 0.613 1.00 96.50 91 LEU A O 1
ATOM 691 N N . CYS A 1 92 ? -7.314 -9.595 0.883 1.00 97.50 92 CYS A N 1
ATOM 692 C CA . CYS A 1 92 ? -6.700 -8.281 1.050 1.00 97.50 92 CYS A CA 1
ATOM 693 C C . CYS A 1 92 ? -5.857 -7.906 -0.176 1.00 97.50 92 CYS A C 1
ATOM 695 O O . CYS A 1 92 ? -5.233 -8.759 -0.801 1.00 97.50 92 CYS A O 1
ATOM 697 N N . ILE A 1 93 ? -5.802 -6.624 -0.512 1.00 96.44 93 ILE A N 1
ATOM 698 C CA . ILE A 1 93 ? -4.965 -6.054 -1.564 1.00 96.44 93 ILE A CA 1
ATOM 699 C C . ILE A 1 93 ? -4.071 -5.009 -0.907 1.00 96.44 93 ILE A C 1
ATOM 701 O O . ILE A 1 93 ? -4.559 -4.061 -0.290 1.00 96.44 93 ILE A O 1
ATOM 705 N N . LEU A 1 94 ? -2.758 -5.177 -1.029 1.00 96.38 94 LEU A N 1
ATOM 706 C CA . LEU A 1 94 ? -1.812 -4.163 -0.577 1.00 96.38 94 LEU A CA 1
ATOM 707 C C . LEU A 1 94 ? -1.711 -3.071 -1.641 1.00 96.38 94 LEU A C 1
ATOM 709 O O . LEU A 1 94 ? -1.293 -3.352 -2.748 1.00 96.38 94 LEU A O 1
ATOM 713 N N . LEU A 1 95 ? -2.027 -1.820 -1.334 1.00 94.88 95 LEU A N 1
ATOM 714 C CA . LEU A 1 95 ? -1.970 -0.690 -2.269 1.00 94.88 95 LEU A CA 1
ATOM 715 C C . LEU A 1 95 ? -0.544 -0.123 -2.399 1.00 94.88 95 LEU A C 1
ATOM 717 O O . LEU A 1 95 ? -0.309 1.074 -2.249 1.00 94.88 95 LEU A O 1
ATOM 721 N N . CYS A 1 96 ? 0.432 -1.004 -2.621 1.00 92.62 96 CYS A N 1
ATOM 722 C CA . CYS A 1 96 ? 1.843 -0.662 -2.763 1.00 92.62 96 CYS A CA 1
ATOM 723 C C . CYS A 1 96 ? 2.568 -1.689 -3.645 1.00 92.62 96 CYS A C 1
ATOM 725 O O . CYS A 1 96 ? 2.293 -2.887 -3.582 1.00 92.62 96 CYS A O 1
ATOM 727 N N . THR A 1 97 ? 3.535 -1.229 -4.439 1.00 91.38 97 THR A N 1
ATOM 728 C CA . THR A 1 97 ? 4.442 -2.075 -5.239 1.00 91.38 97 THR A CA 1
ATOM 729 C C . THR A 1 97 ? 5.764 -2.380 -4.518 1.00 91.38 97 THR A C 1
ATOM 731 O O . THR A 1 97 ? 6.661 -3.003 -5.088 1.00 91.38 97 THR A O 1
ATOM 734 N N . GLY A 1 98 ? 5.898 -1.957 -3.258 1.00 90.06 98 GLY A N 1
ATOM 735 C CA . GLY A 1 98 ? 7.026 -2.284 -2.390 1.00 90.06 98 GLY A CA 1
ATOM 736 C C . GLY A 1 98 ? 7.071 -3.763 -2.001 1.00 90.06 98 GLY A C 1
ATOM 737 O O . GLY A 1 98 ? 6.065 -4.471 -2.033 1.00 90.06 98 GLY A O 1
ATOM 738 N N . GLU A 1 99 ? 8.260 -4.229 -1.626 1.00 89.81 99 GLU A N 1
ATOM 739 C CA . GLU A 1 99 ? 8.454 -5.538 -1.000 1.00 89.81 99 GLU A CA 1
ATOM 740 C C . GLU A 1 99 ? 8.398 -5.405 0.515 1.00 89.81 99 GLU A C 1
ATOM 742 O O . GLU A 1 99 ? 8.981 -4.482 1.075 1.00 89.81 99 GLU A O 1
ATOM 747 N N . PHE A 1 100 ? 7.728 -6.352 1.164 1.00 94.44 100 PHE A N 1
ATOM 748 C CA . PHE A 1 100 ? 7.574 -6.393 2.617 1.00 94.44 100 PHE A CA 1
ATOM 749 C C . PHE A 1 100 ? 7.901 -7.807 3.118 1.00 94.44 100 PHE A C 1
ATOM 751 O O . PHE A 1 100 ? 7.000 -8.555 3.507 1.00 94.44 100 PHE A O 1
ATOM 758 N N . PRO A 1 101 ? 9.175 -8.234 3.009 1.00 92.94 101 PRO A N 1
ATOM 759 C CA . PRO A 1 101 ? 9.601 -9.602 3.286 1.00 92.94 101 PRO A CA 1
ATOM 760 C C . PRO A 1 101 ? 9.390 -10.049 4.735 1.00 92.94 101 PRO A C 1
ATOM 762 O O . PRO A 1 101 ? 9.449 -11.255 4.977 1.00 92.94 101 PRO A O 1
ATOM 765 N N . ALA A 1 102 ? 9.134 -9.153 5.694 1.00 95.44 102 ALA A N 1
ATOM 766 C CA . ALA A 1 102 ? 8.776 -9.528 7.065 1.00 95.44 102 ALA A CA 1
ATOM 767 C C . ALA A 1 102 ? 7.267 -9.775 7.266 1.00 95.44 102 ALA A C 1
ATOM 769 O O . ALA A 1 102 ? 6.882 -10.409 8.247 1.00 95.44 102 ALA A O 1
ATOM 770 N N . VAL A 1 103 ? 6.406 -9.338 6.340 1.00 96.62 103 VAL A N 1
ATOM 771 C CA . VAL A 1 103 ? 4.947 -9.496 6.456 1.00 96.62 103 VAL A CA 1
ATOM 772 C C . VAL A 1 103 ? 4.541 -10.952 6.192 1.00 96.62 103 VAL A C 1
ATOM 774 O O . VAL A 1 103 ? 4.987 -11.593 5.237 1.00 96.62 103 VAL A O 1
ATOM 777 N N . ARG A 1 104 ? 3.697 -11.504 7.063 1.00 96.50 104 ARG A N 1
ATOM 778 C CA . ARG A 1 104 ? 3.168 -12.876 7.052 1.00 96.50 104 ARG A CA 1
ATOM 779 C C . ARG A 1 104 ? 1.638 -12.822 7.164 1.00 96.50 104 ARG A C 1
ATOM 781 O O . ARG A 1 104 ? 1.093 -12.943 8.263 1.00 96.50 104 ARG A O 1
ATOM 788 N N . PRO A 1 105 ? 0.920 -12.611 6.049 1.00 94.81 105 PRO A N 1
ATOM 789 C CA . PRO A 1 105 ? -0.534 -12.544 6.082 1.00 94.81 105 PRO A CA 1
ATOM 790 C C . PRO A 1 105 ? -1.157 -13.896 6.441 1.00 94.81 105 PRO A C 1
ATOM 792 O O . PRO A 1 105 ? -0.660 -14.941 6.025 1.00 94.81 105 PRO A O 1
ATOM 795 N N . ARG A 1 106 ? -2.279 -13.877 7.168 1.00 91.69 106 ARG A N 1
ATOM 796 C CA . ARG A 1 106 ? -3.021 -15.094 7.554 1.00 91.69 106 ARG A CA 1
ATOM 797 C C . ARG A 1 106 ? -3.972 -15.616 6.473 1.00 91.69 106 ARG A C 1
ATOM 799 O O . ARG A 1 106 ? -4.381 -16.769 6.536 1.00 91.69 106 ARG A O 1
ATOM 806 N N . GLY A 1 107 ? -4.334 -14.773 5.509 1.00 92.25 107 GLY A N 1
ATOM 807 C CA . GLY A 1 107 ? -5.278 -15.086 4.437 1.00 92.25 107 GLY A CA 1
ATOM 808 C C . GLY A 1 107 ? -4.763 -14.666 3.058 1.00 92.25 107 GLY A C 1
ATOM 809 O O . GLY A 1 107 ? -3.610 -14.240 2.934 1.00 92.25 107 GLY A O 1
ATOM 810 N N . PRO A 1 108 ? -5.600 -14.775 2.012 1.00 95.50 108 PRO A N 1
ATOM 811 C CA . PRO A 1 108 ? -5.231 -14.370 0.663 1.00 95.50 108 PRO A CA 1
ATOM 812 C C . PRO A 1 108 ? -4.856 -12.887 0.605 1.00 95.50 108 PRO A C 1
ATOM 814 O O . PRO A 1 108 ? -5.633 -12.022 1.017 1.00 95.50 108 PRO A O 1
ATOM 817 N N . VAL A 1 109 ? -3.673 -12.595 0.056 1.00 96.31 109 VAL A N 1
ATOM 818 C CA . VAL A 1 109 ? -3.218 -11.226 -0.206 1.00 96.31 109 VAL A CA 1
ATOM 819 C C . VAL A 1 109 ? -2.752 -11.085 -1.644 1.00 96.31 109 VAL A C 1
ATOM 821 O O . VAL A 1 109 ? -1.858 -11.805 -2.093 1.00 96.31 109 VAL A O 1
ATOM 824 N N . LEU A 1 110 ? -3.321 -10.114 -2.352 1.00 95.06 110 LEU A N 1
ATOM 825 C CA . LEU A 1 110 ? -2.817 -9.657 -3.636 1.00 95.06 110 LEU A CA 1
ATOM 826 C C . LEU A 1 110 ? -1.734 -8.603 -3.394 1.00 95.06 110 LEU A C 1
ATOM 828 O O . LEU A 1 110 ? -1.988 -7.542 -2.823 1.00 95.06 110 LEU A O 1
ATOM 832 N N . VAL A 1 111 ? -0.520 -8.907 -3.852 1.00 93.50 111 VAL A N 1
ATOM 833 C CA . VAL A 1 111 ? 0.625 -7.989 -3.835 1.00 93.50 111 VAL A CA 1
ATOM 834 C C . VAL A 1 111 ? 0.805 -7.428 -5.251 1.00 93.50 111 VAL A C 1
ATOM 836 O O . VAL A 1 111 ? 1.265 -8.173 -6.127 1.00 93.50 111 VAL A O 1
ATOM 839 N N . PRO A 1 112 ? 0.469 -6.146 -5.512 1.00 92.00 112 PRO A N 1
ATOM 840 C CA . PRO A 1 112 ? 0.423 -5.586 -6.863 1.00 92.00 112 PRO A CA 1
ATOM 841 C C . PRO A 1 112 ? 1.716 -5.717 -7.639 1.00 92.00 112 PRO A C 1
ATOM 843 O O . PRO A 1 112 ? 1.673 -5.915 -8.846 1.00 92.00 112 PRO A O 1
ATOM 846 N N . ARG A 1 113 ? 2.869 -5.668 -6.962 1.00 90.88 113 ARG A N 1
ATOM 847 C CA . ARG A 1 113 ? 4.169 -5.818 -7.619 1.00 90.88 113 ARG A CA 1
ATOM 848 C C . ARG A 1 113 ? 4.246 -7.068 -8.492 1.00 90.88 113 ARG A C 1
ATOM 850 O O . ARG A 1 113 ? 4.726 -6.990 -9.615 1.00 90.88 113 ARG A O 1
ATOM 857 N N . ARG A 1 114 ? 3.776 -8.215 -7.991 1.00 90.06 114 ARG A N 1
ATOM 858 C CA . ARG A 1 114 ? 3.854 -9.482 -8.733 1.00 90.06 114 ARG A CA 1
ATOM 859 C C . ARG A 1 114 ? 2.995 -9.431 -9.990 1.00 90.06 114 ARG A C 1
ATOM 861 O O . ARG A 1 114 ? 3.446 -9.842 -11.052 1.00 90.06 114 ARG A O 1
ATOM 868 N N . VAL A 1 115 ? 1.786 -8.885 -9.868 1.00 92.56 115 VAL A N 1
ATOM 869 C CA . VAL A 1 115 ? 0.876 -8.683 -11.003 1.00 92.56 115 VAL A CA 1
ATOM 870 C C . VAL A 1 115 ? 1.516 -7.741 -12.020 1.00 92.56 115 VAL A C 1
ATOM 872 O O . VAL A 1 115 ? 1.619 -8.090 -13.191 1.00 92.56 115 VAL A O 1
ATOM 875 N N . LEU A 1 116 ? 2.020 -6.595 -11.558 1.00 93.12 116 LEU A N 1
ATOM 876 C CA . LEU A 1 116 ? 2.674 -5.592 -12.390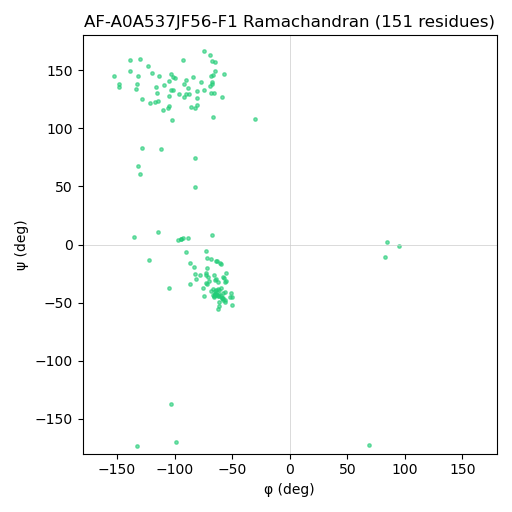 1.00 93.12 116 LEU A CA 1
ATOM 877 C C . LEU A 1 116 ? 3.857 -6.181 -13.166 1.00 93.12 116 LEU A C 1
ATOM 879 O O . LEU A 1 116 ? 3.913 -6.023 -14.379 1.00 93.12 116 LEU A O 1
ATOM 883 N N . HIS A 1 117 ? 4.766 -6.897 -12.497 1.00 91.06 117 HIS A N 1
ATOM 884 C CA . HIS A 1 117 ? 5.938 -7.497 -13.142 1.00 91.06 117 HIS A CA 1
ATOM 885 C C . HIS A 1 117 ? 5.537 -8.478 -14.252 1.00 91.06 117 HIS A C 1
ATOM 887 O O . HIS A 1 117 ? 6.083 -8.413 -15.350 1.00 91.06 117 HIS A O 1
ATOM 893 N N . HIS A 1 118 ? 4.564 -9.359 -13.999 1.00 94.12 118 HIS A N 1
ATOM 894 C CA . HIS A 1 118 ? 4.125 -10.332 -15.002 1.00 94.12 118 HIS A CA 1
ATOM 895 C C . HIS A 1 118 ? 3.400 -9.678 -16.186 1.00 94.12 118 HIS A C 1
ATOM 897 O O . HIS A 1 118 ? 3.639 -10.063 -17.328 1.00 94.12 118 HIS A O 1
ATOM 903 N N . VAL A 1 119 ? 2.557 -8.673 -15.933 1.00 94.69 119 VAL A N 1
ATOM 904 C CA . VAL A 1 119 ? 1.860 -7.932 -16.997 1.00 94.69 119 VAL A CA 1
ATOM 905 C C . VAL A 1 119 ? 2.851 -7.150 -17.860 1.00 94.69 119 VAL A C 1
ATOM 907 O O . VAL A 1 119 ? 2.770 -7.200 -19.085 1.00 94.69 119 VAL A O 1
ATOM 910 N N . VAL A 1 120 ? 3.814 -6.463 -17.240 1.00 93.25 120 VAL A N 1
ATOM 911 C CA . VAL A 1 120 ? 4.840 -5.695 -17.960 1.00 93.25 120 VAL A CA 1
ATOM 912 C C . VAL A 1 120 ? 5.745 -6.616 -18.775 1.00 93.25 120 VAL A C 1
ATOM 914 O O . VAL A 1 120 ? 6.011 -6.307 -19.932 1.00 93.25 120 VAL A O 1
ATOM 917 N N . ALA A 1 121 ? 6.168 -7.758 -18.225 1.00 91.25 121 ALA A N 1
ATOM 918 C CA . ALA A 1 121 ? 6.984 -8.727 -18.958 1.00 91.25 121 ALA A CA 1
ATOM 919 C C . ALA A 1 121 ? 6.280 -9.214 -20.235 1.00 91.25 121 ALA A C 1
ATOM 921 O O . ALA A 1 121 ? 6.865 -9.156 -21.316 1.00 91.25 121 ALA A O 1
ATOM 922 N N . ALA A 1 122 ? 5.003 -9.598 -20.127 1.00 92.38 122 ALA A N 1
ATOM 923 C CA . ALA A 1 122 ? 4.204 -10.016 -21.277 1.00 92.38 122 ALA A CA 1
ATOM 924 C C . ALA A 1 122 ? 4.041 -8.890 -22.317 1.00 92.38 122 ALA A C 1
ATOM 926 O O . ALA A 1 122 ? 4.107 -9.133 -23.522 1.00 92.38 122 ALA A O 1
ATOM 927 N N . ALA A 1 123 ? 3.858 -7.644 -21.867 1.00 90.88 123 ALA A N 1
ATOM 928 C CA . ALA A 1 123 ? 3.754 -6.495 -22.762 1.00 90.88 123 ALA A CA 1
ATOM 929 C C . ALA A 1 123 ? 5.070 -6.218 -23.508 1.00 90.88 123 ALA A C 1
ATOM 931 O O . ALA A 1 123 ? 5.055 -5.990 -24.716 1.00 90.88 123 ALA A O 1
ATOM 932 N N . VAL A 1 124 ? 6.209 -6.261 -22.811 1.00 89.56 124 VAL A N 1
ATOM 933 C CA . VAL A 1 124 ? 7.540 -6.040 -23.401 1.00 89.56 124 VAL A CA 1
ATOM 934 C C . VAL A 1 124 ? 7.874 -7.119 -24.430 1.00 89.56 124 VAL A C 1
ATOM 936 O O . VAL A 1 124 ? 8.359 -6.784 -25.510 1.00 89.56 124 VAL A O 1
ATOM 939 N N . GLU A 1 125 ? 7.561 -8.385 -24.145 1.00 87.19 125 GLU A N 1
ATOM 940 C CA . GLU A 1 125 ? 7.722 -9.490 -25.099 1.00 87.19 125 GLU A CA 1
ATOM 941 C C . GLU A 1 125 ? 6.922 -9.242 -26.386 1.00 87.19 125 GLU A C 1
ATOM 943 O O . GLU A 1 125 ? 7.466 -9.340 -27.483 1.00 87.19 125 GLU A O 1
ATOM 948 N N . GLY A 1 126 ? 5.657 -8.822 -26.266 1.00 86.25 126 GLY A N 1
ATOM 949 C CA . GLY A 1 126 ? 4.820 -8.498 -27.426 1.00 86.25 126 GLY A CA 1
ATOM 950 C C . GLY A 1 126 ? 5.305 -7.288 -28.237 1.00 86.25 126 GLY A C 1
ATOM 951 O O . GLY A 1 126 ? 5.038 -7.198 -29.437 1.00 86.25 126 GLY A O 1
ATOM 952 N N . LEU A 1 127 ? 6.027 -6.356 -27.608 1.00 84.62 127 LEU A N 1
ATOM 953 C CA . LEU A 1 127 ? 6.624 -5.195 -28.276 1.00 84.62 127 LEU A CA 1
ATOM 954 C C . LEU A 1 127 ? 7.955 -5.540 -28.969 1.00 84.62 127 LEU A C 1
ATOM 956 O O . LEU A 1 127 ? 8.288 -4.933 -29.992 1.00 84.62 127 LEU A O 1
ATOM 960 N N . GLY A 1 128 ? 8.695 -6.516 -28.438 1.00 72.69 128 GLY A N 1
ATOM 961 C CA . GLY A 1 128 ? 9.949 -7.030 -28.987 1.00 72.69 128 GLY A CA 1
ATOM 962 C C . GLY A 1 128 ? 9.721 -8.064 -30.094 1.00 72.69 128 GLY A C 1
ATOM 963 O O . GLY A 1 128 ? 9.907 -9.255 -29.882 1.00 72.69 128 GLY A O 1
ATOM 964 N N . GLY A 1 129 ? 9.321 -7.618 -31.290 1.00 69.50 129 GLY A N 1
ATOM 965 C CA . GLY A 1 129 ? 9.028 -8.486 -32.443 1.00 69.50 129 GLY A CA 1
ATOM 966 C C . GLY A 1 129 ? 9.713 -8.065 -33.752 1.00 69.50 129 GLY A C 1
ATOM 967 O O . GLY A 1 129 ? 10.128 -6.916 -33.911 1.00 69.50 129 GLY A O 1
ATOM 968 N N . ALA A 1 130 ? 9.828 -9.020 -34.688 1.00 59.97 130 ALA A N 1
ATOM 969 C CA . ALA A 1 130 ? 10.602 -8.983 -35.940 1.00 59.97 130 ALA A CA 1
ATOM 970 C C . ALA A 1 130 ? 10.755 -7.588 -36.585 1.00 59.97 130 ALA A C 1
ATOM 972 O O . ALA A 1 130 ? 9.819 -7.034 -37.161 1.00 59.97 130 ALA A O 1
ATOM 973 N N . GLY A 1 131 ? 11.973 -7.042 -36.505 1.00 71.12 131 GLY A N 1
ATOM 974 C CA . GLY A 1 131 ? 12.366 -5.783 -37.148 1.00 71.12 131 GLY A CA 1
ATOM 975 C C . GLY A 1 131 ? 12.263 -4.521 -36.282 1.00 71.12 131 GLY A C 1
ATOM 976 O O . GLY A 1 131 ? 12.630 -3.454 -36.763 1.00 71.12 131 GLY A O 1
ATOM 977 N N . ARG A 1 132 ? 11.804 -4.608 -35.023 1.00 70.25 132 ARG A N 1
ATOM 978 C CA . ARG A 1 132 ? 11.583 -3.433 -34.148 1.00 70.25 132 ARG A CA 1
ATOM 979 C C . ARG A 1 132 ? 12.712 -3.109 -33.157 1.00 70.25 132 ARG A C 1
ATOM 981 O O . ARG A 1 132 ? 12.586 -2.150 -32.404 1.00 70.25 132 ARG A O 1
ATOM 988 N N . GLY A 1 133 ? 13.830 -3.836 -33.206 1.00 75.69 133 GLY A N 1
ATOM 989 C CA . GLY A 1 133 ? 14.950 -3.651 -32.273 1.00 75.69 133 GLY A CA 1
ATOM 990 C C . GLY A 1 133 ? 14.610 -4.077 -30.840 1.00 75.69 133 GLY A C 1
ATOM 991 O O . GLY A 1 133 ? 13.568 -4.683 -30.593 1.00 75.69 133 GLY A O 1
ATOM 992 N N . GLU A 1 134 ? 15.508 -3.794 -29.896 1.00 80.31 134 GLU A N 1
ATOM 993 C CA . GLU A 1 134 ? 15.292 -4.090 -28.475 1.00 80.31 134 GLU A CA 1
ATOM 994 C C . GLU A 1 134 ? 14.186 -3.206 -27.884 1.00 80.31 134 GLU A C 1
ATOM 996 O O . GLU A 1 134 ? 14.205 -1.978 -28.022 1.00 80.31 134 GLU A O 1
ATOM 1001 N N . ALA A 1 135 ? 13.235 -3.827 -27.184 1.00 85.69 135 ALA A N 1
ATOM 1002 C CA . ALA A 1 135 ? 12.215 -3.104 -26.440 1.00 85.69 135 ALA A CA 1
ATOM 1003 C C . ALA A 1 135 ? 12.847 -2.363 -25.249 1.00 85.69 135 ALA A C 1
ATOM 1005 O O . ALA A 1 135 ? 13.691 -2.903 -24.536 1.00 85.69 135 ALA A O 1
ATOM 1006 N N . ARG A 1 136 ? 12.419 -1.118 -25.018 1.00 85.88 136 ARG A N 1
ATOM 1007 C CA . ARG A 1 136 ? 12.870 -0.290 -23.892 1.00 85.88 136 ARG A CA 1
ATOM 1008 C C . ARG A 1 136 ? 11.707 -0.017 -22.949 1.00 85.88 136 ARG A C 1
ATOM 1010 O O . ARG A 1 136 ? 10.654 0.435 -23.394 1.00 85.88 136 ARG A O 1
ATOM 1017 N N . LEU A 1 137 ? 11.920 -0.245 -21.656 1.00 88.38 137 LEU A N 1
ATOM 1018 C CA . LEU A 1 137 ? 10.961 0.061 -20.598 1.00 88.38 137 LEU A CA 1
ATOM 1019 C C . LEU A 1 137 ? 11.419 1.307 -19.834 1.00 88.38 137 LEU A C 1
ATOM 1021 O O . LEU A 1 137 ? 12.489 1.311 -19.232 1.00 88.38 137 LEU A O 1
ATOM 1025 N N . GLY A 1 138 ? 10.601 2.358 -19.851 1.00 91.12 138 GLY A N 1
ATOM 1026 C CA . GLY A 1 138 ? 10.766 3.503 -18.959 1.00 91.12 138 GLY A CA 1
ATOM 1027 C C . GLY A 1 138 ? 10.024 3.266 -17.645 1.00 91.12 138 GLY A C 1
ATOM 1028 O O . GLY A 1 138 ? 8.869 2.845 -17.665 1.00 91.12 138 GLY A O 1
ATOM 1029 N N . VAL A 1 139 ? 10.667 3.557 -16.514 1.00 91.12 139 VAL A N 1
ATOM 1030 C CA . VAL A 1 139 ? 10.066 3.436 -15.178 1.00 91.12 139 VAL A CA 1
ATOM 1031 C C . VAL A 1 139 ? 10.017 4.814 -14.528 1.00 91.12 139 VAL A C 1
ATOM 1033 O O . VAL A 1 139 ? 11.045 5.469 -14.376 1.00 91.12 139 VAL A O 1
ATOM 1036 N N . LEU A 1 140 ? 8.817 5.256 -14.143 1.00 92.06 140 LEU A N 1
ATOM 1037 C CA . LEU A 1 140 ? 8.624 6.475 -13.360 1.00 92.06 140 LEU A CA 1
ATOM 1038 C C . LEU A 1 140 ? 8.619 6.120 -11.872 1.00 92.06 140 LEU A C 1
ATOM 1040 O O . LEU A 1 140 ? 7.844 5.269 -11.436 1.00 92.06 140 LEU A O 1
ATOM 1044 N N . ILE A 1 141 ? 9.465 6.798 -11.102 1.00 90.50 141 ILE A N 1
ATOM 1045 C CA . ILE A 1 141 ? 9.570 6.636 -9.650 1.00 90.50 141 ILE A CA 1
ATOM 1046 C C . ILE A 1 141 ? 9.259 7.964 -8.947 1.00 90.50 141 ILE A C 1
ATOM 1048 O O . ILE A 1 141 ? 9.560 9.022 -9.501 1.00 90.50 141 ILE A O 1
ATOM 1052 N N . PRO A 1 142 ? 8.660 7.934 -7.745 1.00 88.00 142 PRO A N 1
ATOM 1053 C CA . PRO A 1 142 ? 8.305 9.151 -7.020 1.00 88.00 142 PRO A CA 1
ATOM 1054 C C . PRO A 1 142 ? 9.492 9.822 -6.310 1.00 88.00 142 PRO A C 1
ATOM 1056 O O . PRO A 1 142 ? 9.450 11.030 -6.110 1.00 88.00 142 PRO A O 1
ATOM 1059 N N . ASP A 1 143 ? 10.545 9.082 -5.939 1.00 90.25 143 ASP A N 1
ATOM 1060 C CA . ASP A 1 143 ? 11.685 9.613 -5.170 1.00 90.25 143 ASP A CA 1
ATOM 1061 C C . ASP A 1 143 ? 13.029 9.170 -5.775 1.00 90.25 143 ASP A C 1
ATOM 1063 O O . ASP A 1 143 ? 13.201 7.978 -6.048 1.00 90.25 143 ASP A O 1
ATOM 1067 N N . PRO A 1 144 ? 14.014 10.077 -5.944 1.00 90.75 144 PRO A N 1
ATOM 1068 C CA . PRO A 1 144 ? 15.342 9.730 -6.457 1.00 90.75 144 PRO A CA 1
ATOM 1069 C C . PRO A 1 144 ? 16.053 8.619 -5.672 1.00 90.75 144 PRO A C 1
ATOM 1071 O O . PRO A 1 144 ? 16.779 7.818 -6.257 1.00 90.75 144 PRO A O 1
ATOM 1074 N N . ALA A 1 145 ? 15.818 8.505 -4.360 1.00 89.69 145 ALA A N 1
ATOM 1075 C CA . ALA A 1 145 ? 16.396 7.447 -3.529 1.00 89.69 145 ALA A CA 1
ATOM 1076 C C . ALA A 1 145 ? 15.917 6.039 -3.926 1.00 89.69 145 ALA A C 1
ATOM 1078 O O . ALA A 1 145 ? 16.515 5.048 -3.513 1.00 89.69 145 ALA A O 1
ATOM 1079 N N . GLN A 1 146 ? 14.858 5.930 -4.732 1.00 88.94 146 GLN A N 1
ATOM 1080 C CA . GLN A 1 146 ? 14.337 4.655 -5.218 1.00 88.94 146 GLN A CA 1
ATOM 1081 C C . GLN A 1 146 ? 14.967 4.211 -6.542 1.00 88.94 146 GLN A C 1
ATOM 1083 O O . GLN A 1 146 ? 14.714 3.087 -6.970 1.00 88.94 146 GLN A O 1
ATOM 1088 N N . GLN A 1 147 ? 15.802 5.042 -7.175 1.00 90.75 147 GLN A N 1
ATOM 1089 C CA . GLN A 1 147 ? 16.364 4.750 -8.494 1.00 90.75 147 GLN A CA 1
ATOM 1090 C C . GLN A 1 147 ? 17.222 3.484 -8.494 1.00 90.75 147 GLN A C 1
ATOM 1092 O O . GLN A 1 147 ? 16.945 2.563 -9.257 1.00 90.75 147 GLN A O 1
ATOM 1097 N N . ALA A 1 148 ? 18.197 3.384 -7.587 1.00 87.25 148 ALA A N 1
ATOM 1098 C CA . ALA A 1 148 ? 19.070 2.210 -7.509 1.00 87.2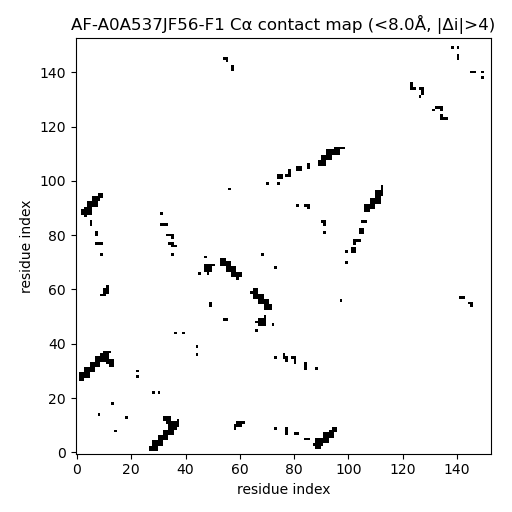5 148 ALA A CA 1
ATOM 1099 C C . ALA A 1 148 ? 18.279 0.911 -7.255 1.00 87.25 148 ALA A C 1
ATOM 1101 O O . ALA A 1 148 ? 18.572 -0.144 -7.821 1.00 87.25 148 ALA A O 1
ATOM 1102 N N . ALA A 1 149 ? 17.233 0.986 -6.426 1.00 82.94 149 ALA A N 1
ATOM 1103 C CA . ALA A 1 149 ? 16.346 -0.144 -6.173 1.00 82.94 149 ALA A CA 1
ATOM 1104 C C . ALA A 1 149 ? 15.474 -0.495 -7.391 1.00 82.94 149 ALA A C 1
ATOM 1106 O O . ALA A 1 149 ? 15.121 -1.655 -7.555 1.00 82.94 149 ALA A O 1
ATOM 1107 N N . ALA A 1 150 ? 15.098 0.480 -8.221 1.00 85.19 150 ALA A N 1
ATOM 1108 C CA . ALA A 1 150 ? 14.332 0.251 -9.443 1.00 85.19 150 ALA A CA 1
ATOM 1109 C C . ALA A 1 150 ? 15.189 -0.353 -10.568 1.00 8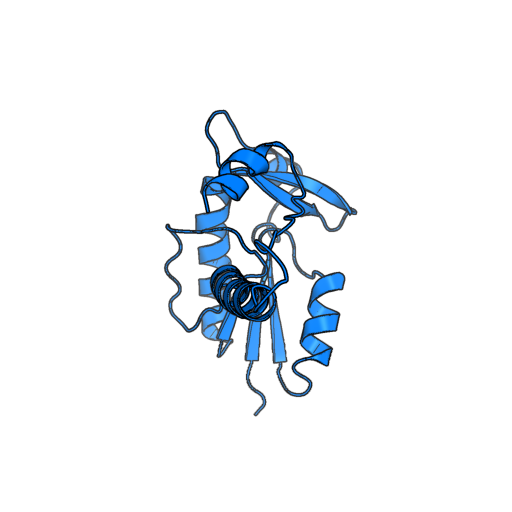5.19 150 ALA A C 1
ATOM 1111 O O . ALA A 1 150 ? 14.707 -1.225 -11.277 1.00 85.19 150 ALA A O 1
ATOM 1112 N N . GLU A 1 151 ? 16.451 0.063 -10.700 1.00 86.56 151 GLU A N 1
ATOM 1113 C CA . GLU A 1 151 ? 17.389 -0.429 -11.726 1.00 86.56 151 GLU A CA 1
ATOM 1114 C C . GLU A 1 151 ? 17.882 -1.864 -11.476 1.00 86.56 151 GLU A C 1
ATOM 1116 O O . GLU A 1 151 ? 18.356 -2.532 -12.390 1.00 86.56 151 GLU A O 1
ATOM 1121 N N . SER A 1 152 ? 17.784 -2.344 -10.235 1.00 79.94 152 SER A N 1
ATOM 1122 C CA . SER A 1 152 ? 18.261 -3.669 -9.811 1.00 79.94 152 SER A CA 1
ATOM 1123 C C . SER A 1 152 ? 17.199 -4.777 -9.869 1.00 79.94 152 SER A C 1
ATOM 1125 O O . SER A 1 152 ? 17.463 -5.889 -9.407 1.00 79.94 152 SER A O 1
ATOM 1127 N N . ARG A 1 153 ? 16.002 -4.489 -10.394 1.00 70.25 153 ARG A 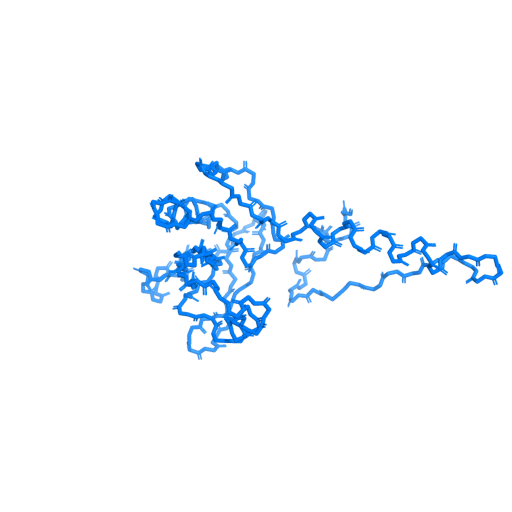N 1
ATOM 1128 C CA . ARG A 1 153 ? 14.827 -5.379 -10.408 1.00 70.25 153 ARG A CA 1
ATOM 1129 C C . ARG A 1 153 ? 14.415 -5.758 -11.820 1.00 70.25 153 ARG A C 1
ATOM 1131 O O . ARG A 1 153 ? 13.859 -6.872 -11.943 1.00 70.25 153 ARG A O 1
#

Secondary structure (DSSP, 8-state):
-PPEEEEEESSPSP-HHHHHHHHHH-TTPEEEEEETTTT--HHHHHTT---TT--EEEEE-TTS-EEEEEHHHHHHHHHHHHHHHTTT-SEEEES--S--TT---SS-EE-HHHHHHHHHHHHHHHHS-TTS-S-------S-GGGHHHHHT-

Solvent-accessible surface area (backbone atoms only — not comparable to full-atom values): 9122 Å² total; per-residue (Å²): 132,64,56,29,37,21,40,37,32,84,26,37,55,83,51,65,90,55,48,58,58,49,48,70,74,37,84,62,49,46,78,44,76,36,22,46,42,61,90,52,54,72,70,59,51,60,71,34,43,54,62,92,92,48,58,72,41,78,40,56,42,94,87,65,51,75,46,56,31,18,47,86,65,42,34,67,32,46,38,49,42,46,61,60,38,52,77,73,26,73,31,35,34,44,70,49,70,73,87,56,90,85,49,76,73,94,57,56,66,48,55,46,40,62,56,50,53,55,53,49,51,56,52,47,54,72,61,44,44,99,91,64,62,83,66,82,86,88,83,91,74,96,48,79,89,43,46,70,66,60,77,76,109

Sequence (153 aa):
MGRTVGLVTIGQSPRPDLIEEYELALPGARLVQAGALDDLSEAEILALAPGAGDDVLVSRLRTGREVRLARRHLEPRIQSCLDQLSRDADLCILLCTGEFPAVRPRGPVLVPRRVLHHVVAAAVEGLGGAGRGEARLGVLIPDPAQQAAAESR

pLDDT: mean 92.24, std 6.95, range [57.12, 98.44]

Mean predicted aligned error: 4.26 Å

InterPro domains:
  IPR010843 Uncharacterised protein family AroM [PF0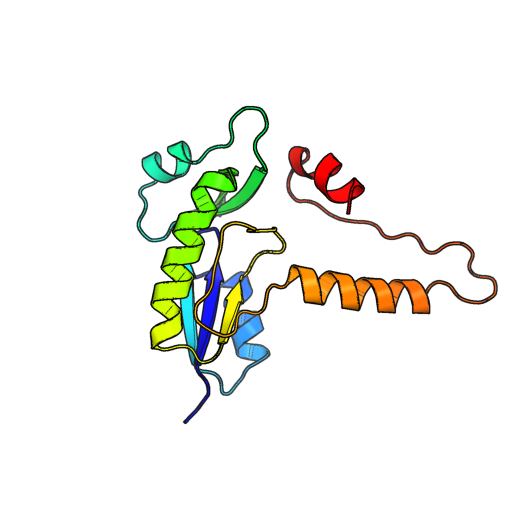7302] (5-151)

Radius of gyration: 17.24 Å; Cα contacts (8 Å, |Δi|>4): 222; chains: 1; bounding box: 45×32×52 Å

Foldseek 3Di:
DAAEEEEEEQEADDPCVVVVVVCVVRVRYHYDYGYLCHPDDPVVQQVQADDPPFDWDWDAYPVRDIGIGGLVSSLVSSLVSLVVCVVRHQEYEYPDLDDNVSRDHPHHYHRVVVVVVVVVVVVLVVCPDDPNPHRDDDDDDPDPVCVVVVVVD

Organism: NCBI:txid2569760

Nearest PDB structures (foldseek):
  3r7l-assembly2_D  TM=5.422E-01  e=2.696E-01  Bacillus subtilis
  4bjh-assembly1_B  TM=5.353E-01  e=3.969E-01  Aquifex aeolicus
  4jhx-assembly1_C  TM=4.317E-01  e=1.717E-01  Vibrio vulnificus CMCP6
  5o22-assembly1_B  TM=4.291E-01  e=2.122E+00  Escherichia coli K-12
  3vk3-assembly1_A  TM=3.221E-01  e=1.989E+00  Pseudomonas putida